Protein AF-A0AAV5F7C3-F1 (afdb_monomer_lite)

Sequence (88 aa):
MSQPNGPATAVDMVVDYFKYDYEFAEPPRVTSLQNTVPLPTFSDFGDDVYFVADQRGYESVVYYIAGQYLKTDKSGKIVDPRLQLNKV

pLDDT: mean 94.37, std 10.1, range [47.56, 98.62]

Structure (mmCIF, N/CA/C/O backbone):
data_AF-A0AAV5F7C3-F1
#
_entry.id   AF-A0AAV5F7C3-F1
#
loop_
_atom_site.group_PDB
_atom_site.id
_atom_site.type_symbol
_atom_site.label_atom_id
_atom_site.label_alt_id
_atom_site.label_comp_id
_atom_site.label_asym_id
_atom_site.label_entity_id
_atom_site.label_seq_id
_atom_site.pdbx_PDB_ins_code
_atom_site.Cartn_x
_atom_site.Cartn_y
_atom_site.Cartn_z
_atom_site.occupancy
_atom_site.B_iso_or_equiv
_atom_site.auth_seq_id
_atom_site.auth_comp_id
_atom_site.auth_asym_id
_atom_site.auth_atom_id
_atom_site.pdbx_PDB_model_num
ATOM 1 N N . MET A 1 1 ? 3.757 -2.691 -33.757 1.00 47.56 1 MET A N 1
ATOM 2 C CA . MET A 1 1 ? 4.249 -1.358 -34.167 1.00 47.56 1 MET A CA 1
ATOM 3 C C . MET A 1 1 ? 5.098 -0.834 -33.021 1.00 47.56 1 MET A C 1
ATOM 5 O O . MET A 1 1 ? 4.560 -0.684 -31.933 1.00 47.56 1 MET A O 1
ATOM 9 N N . SER A 1 2 ? 6.407 -0.675 -33.215 1.00 51.12 2 SER A N 1
ATOM 10 C CA . SER A 1 2 ? 7.323 -0.125 -32.206 1.00 51.12 2 SER A CA 1
ATOM 11 C C . SER A 1 2 ? 7.057 1.372 -32.027 1.00 51.12 2 SER A C 1
ATOM 13 O O . SER A 1 2 ? 6.957 2.093 -33.021 1.00 51.12 2 SER A O 1
ATOM 15 N N . GLN A 1 3 ? 6.916 1.847 -30.786 1.00 58.34 3 GLN A N 1
ATOM 16 C CA . GLN A 1 3 ? 6.893 3.288 -30.522 1.00 58.34 3 GLN A CA 1
ATOM 17 C C . GLN A 1 3 ? 8.263 3.888 -30.864 1.00 58.34 3 GLN A C 1
ATOM 19 O O . GLN A 1 3 ? 9.277 3.262 -30.566 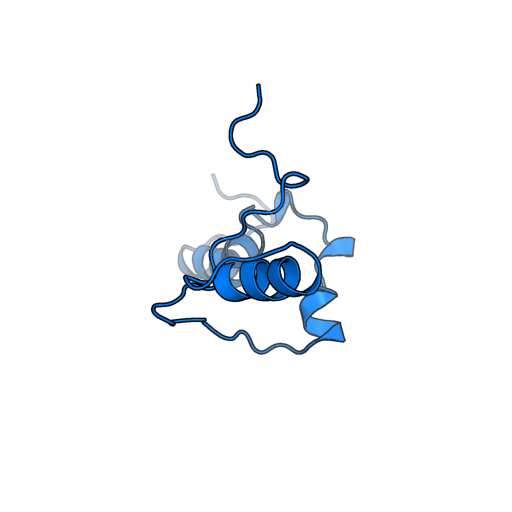1.00 58.34 3 GLN A O 1
ATOM 24 N N . PRO A 1 4 ? 8.321 5.088 -31.464 1.00 63.41 4 PRO A N 1
ATOM 25 C CA . PRO A 1 4 ? 9.577 5.639 -31.968 1.00 63.41 4 PRO A CA 1
ATOM 26 C C . PRO A 1 4 ? 10.584 6.030 -30.872 1.00 63.41 4 PRO A C 1
ATOM 28 O O . PRO A 1 4 ? 11.754 6.190 -31.193 1.00 63.41 4 PRO A O 1
ATOM 31 N N . ASN A 1 5 ? 10.164 6.142 -29.603 1.00 70.00 5 ASN A N 1
ATOM 32 C CA . ASN A 1 5 ? 10.985 6.674 -28.501 1.00 70.00 5 ASN A CA 1
ATOM 33 C C . ASN A 1 5 ? 10.918 5.835 -27.204 1.00 70.00 5 ASN A C 1
ATOM 35 O O . ASN A 1 5 ? 11.101 6.380 -26.120 1.00 70.00 5 ASN A O 1
ATOM 39 N N . GLY A 1 6 ? 10.602 4.539 -27.291 1.00 74.94 6 GLY A N 1
ATOM 40 C CA . GLY A 1 6 ? 10.492 3.645 -26.130 1.00 74.94 6 GLY A CA 1
ATOM 41 C C . GLY A 1 6 ? 11.356 2.388 -26.270 1.00 74.94 6 GLY A C 1
ATOM 42 O O . GLY A 1 6 ? 11.920 2.159 -27.345 1.00 74.94 6 GLY A O 1
ATOM 43 N N . PRO A 1 7 ? 11.456 1.559 -25.216 1.00 88.06 7 PRO A N 1
ATOM 44 C CA . PRO A 1 7 ? 12.142 0.271 -25.294 1.00 88.06 7 PRO A CA 1
ATOM 45 C C . PRO A 1 7 ? 11.593 -0.570 -26.455 1.00 88.06 7 PRO A C 1
ATOM 47 O O . PRO A 1 7 ? 10.380 -0.704 -26.630 1.00 88.06 7 PRO A O 1
ATOM 50 N N . ALA A 1 8 ? 12.493 -1.116 -27.276 1.00 86.50 8 ALA A N 1
ATOM 51 C CA . ALA A 1 8 ? 12.129 -1.777 -28.533 1.00 86.50 8 ALA A CA 1
ATOM 52 C C . ALA A 1 8 ? 12.293 -3.303 -28.492 1.00 86.50 8 ALA A C 1
ATOM 54 O O . ALA A 1 8 ? 11.616 -4.012 -29.240 1.00 86.50 8 ALA A O 1
ATOM 55 N N . THR A 1 9 ? 13.180 -3.822 -27.637 1.00 94.25 9 THR A N 1
ATOM 56 C CA . THR A 1 9 ? 13.375 -5.267 -27.465 1.00 94.25 9 THR A CA 1
ATOM 57 C C . THR A 1 9 ? 12.571 -5.794 -26.280 1.00 94.25 9 THR A C 1
ATOM 59 O O . THR A 1 9 ? 12.219 -5.048 -25.370 1.00 94.25 9 THR A O 1
ATOM 62 N N . ALA A 1 10 ? 12.290 -7.101 -26.259 1.00 96.19 10 ALA A N 1
ATOM 63 C CA . ALA A 1 10 ? 11.604 -7.733 -25.128 1.00 96.19 10 ALA A CA 1
ATOM 64 C C . ALA A 1 10 ? 12.356 -7.543 -23.800 1.00 96.19 10 ALA A C 1
ATOM 66 O O . ALA A 1 10 ? 11.725 -7.351 -22.763 1.00 96.19 10 ALA A O 1
ATOM 67 N N . VAL A 1 11 ? 13.693 -7.559 -23.847 1.00 97.12 11 VAL A N 1
ATOM 68 C CA . VAL A 1 11 ? 14.545 -7.323 -22.675 1.00 97.12 11 VAL A CA 1
ATOM 69 C C . VAL A 1 11 ? 14.433 -5.873 -22.216 1.00 97.12 11 VAL A C 1
ATOM 71 O O . VAL A 1 11 ? 14.201 -5.633 -21.036 1.00 97.12 11 VAL A O 1
ATOM 74 N N . ASP A 1 12 ? 14.520 -4.909 -23.133 1.00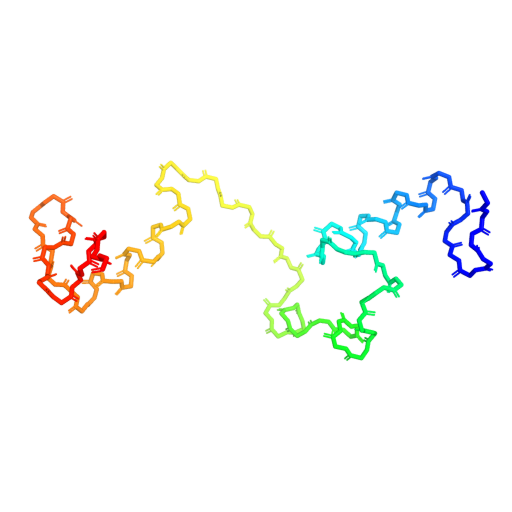 96.31 12 ASP A N 1
ATOM 75 C CA . ASP A 1 12 ? 14.402 -3.495 -22.762 1.00 96.31 12 ASP A CA 1
ATOM 76 C C . ASP A 1 12 ? 13.016 -3.187 -22.193 1.00 96.31 12 ASP A C 1
ATOM 78 O O . ASP A 1 12 ? 12.906 -2.449 -21.222 1.00 96.31 12 ASP A O 1
ATOM 82 N N . MET A 1 13 ? 11.960 -3.789 -22.752 1.00 96.44 13 MET A N 1
ATOM 83 C CA . MET A 1 13 ? 10.593 -3.587 -22.269 1.00 96.44 13 MET A CA 1
ATOM 84 C C . MET A 1 13 ? 10.392 -4.129 -20.852 1.00 96.44 13 MET A C 1
ATOM 86 O O . MET A 1 13 ? 9.746 -3.465 -20.051 1.00 96.44 13 MET A O 1
ATOM 90 N N . VAL A 1 14 ? 10.935 -5.305 -20.507 1.00 98.00 14 VAL A N 1
ATOM 91 C CA . VAL A 1 14 ? 10.789 -5.836 -19.136 1.00 98.00 14 VAL A CA 1
ATOM 92 C C . VAL A 1 14 ? 11.659 -5.081 -18.129 1.00 98.00 14 VAL A C 1
ATOM 94 O O . VAL A 1 14 ? 11.264 -4.936 -16.975 1.00 98.00 14 VAL A O 1
ATOM 97 N N . VAL A 1 15 ? 12.815 -4.560 -18.554 1.00 97.94 15 VAL A N 1
ATOM 98 C CA . VAL A 1 15 ? 13.641 -3.680 -17.715 1.00 97.94 15 VAL A CA 1
ATOM 99 C C . VAL A 1 15 ? 12.932 -2.347 -17.469 1.00 97.94 15 VAL A C 1
ATOM 101 O O . VAL A 1 15 ? 12.889 -1.905 -16.326 1.00 97.94 15 VAL A O 1
ATOM 104 N N . ASP A 1 16 ? 12.349 -1.730 -18.499 1.00 97.50 16 ASP A N 1
ATOM 105 C CA . ASP A 1 16 ? 11.550 -0.501 -18.376 1.00 97.50 16 ASP A CA 1
ATOM 106 C C . ASP A 1 16 ? 10.340 -0.721 -17.456 1.00 97.50 16 ASP A C 1
ATOM 108 O O . ASP A 1 16 ? 10.154 0.019 -16.492 1.00 97.50 16 ASP A O 1
ATOM 112 N N . TYR A 1 17 ? 9.620 -1.831 -17.658 1.00 97.38 17 TYR A N 1
ATOM 113 C CA . TYR A 1 17 ? 8.493 -2.233 -16.816 1.00 97.38 17 TYR A CA 1
ATOM 114 C C . TYR A 1 17 ? 8.893 -2.405 -15.347 1.00 97.38 17 TYR A C 1
ATOM 116 O O . TYR A 1 17 ? 8.239 -1.877 -14.454 1.00 97.38 17 TYR A O 1
ATOM 124 N N . PHE A 1 18 ? 9.980 -3.129 -15.065 1.00 98.31 18 PHE A N 1
ATOM 125 C CA . PHE A 1 18 ? 10.444 -3.324 -13.689 1.00 98.31 18 PHE A CA 1
ATOM 126 C C . PHE A 1 18 ? 10.875 -2.008 -13.025 1.00 98.31 18 PHE A C 1
ATOM 128 O O . PHE A 1 18 ? 10.684 -1.843 -11.824 1.00 98.31 18 PHE A O 1
ATOM 135 N N . LYS A 1 19 ? 11.452 -1.072 -13.786 1.00 97.81 19 LYS A N 1
ATOM 136 C CA . LYS A 1 19 ? 11.949 0.202 -13.247 1.00 97.81 19 LYS A CA 1
ATOM 137 C C . LYS A 1 19 ? 10.862 1.251 -13.035 1.00 97.81 19 LYS A C 1
ATOM 139 O O . LYS A 1 19 ? 11.058 2.120 -12.189 1.00 97.81 19 LYS A O 1
ATOM 144 N N . TYR A 1 20 ? 9.771 1.204 -13.796 1.00 97.38 20 TYR A N 1
ATOM 145 C CA . TYR A 1 20 ? 8.725 2.224 -13.750 1.00 97.38 20 TYR A CA 1
ATOM 146 C C . TYR A 1 20 ? 7.347 1.624 -13.480 1.00 97.38 20 TYR A C 1
ATOM 148 O O . TYR A 1 20 ? 6.770 1.900 -12.434 1.00 97.38 20 TYR A O 1
ATOM 156 N N . ASP A 1 21 ? 6.818 0.790 -14.373 1.00 98.06 21 ASP A N 1
ATOM 157 C CA . ASP A 1 21 ? 5.456 0.251 -14.267 1.00 98.06 21 ASP A CA 1
ATOM 158 C C . ASP A 1 21 ? 5.236 -0.564 -12.983 1.00 98.06 21 ASP A C 1
ATOM 160 O O . ASP A 1 21 ? 4.159 -0.511 -12.399 1.00 98.06 21 ASP A O 1
ATOM 164 N N . TYR A 1 22 ? 6.241 -1.307 -12.513 1.00 98.38 22 TYR A N 1
ATOM 165 C CA . TYR A 1 22 ? 6.142 -2.078 -11.271 1.00 98.38 22 TYR A CA 1
ATOM 166 C C . TYR A 1 22 ? 5.962 -1.187 -10.028 1.00 98.38 22 TYR A C 1
ATOM 168 O O . TYR A 1 22 ? 5.302 -1.606 -9.080 1.00 98.38 22 TYR A O 1
ATOM 176 N N . GLU A 1 23 ? 6.492 0.039 -10.055 1.00 98.25 23 GLU A N 1
ATOM 177 C CA . GLU A 1 23 ? 6.359 1.027 -8.975 1.00 98.25 23 GLU A CA 1
ATOM 178 C C . GLU A 1 23 ? 5.106 1.903 -9.153 1.00 98.25 23 GLU A C 1
ATOM 180 O O . GLU A 1 23 ? 4.362 2.145 -8.207 1.00 98.25 23 GLU A O 1
ATOM 185 N N . PHE A 1 24 ? 4.843 2.371 -10.378 1.00 98.00 24 PHE A N 1
ATOM 186 C CA . PHE A 1 24 ? 3.806 3.373 -10.659 1.00 98.00 24 PHE A CA 1
ATOM 187 C C . PHE A 1 24 ? 2.491 2.795 -11.196 1.00 98.00 24 PHE A C 1
ATOM 189 O O . PHE A 1 24 ? 1.529 3.540 -11.362 1.00 98.00 24 PHE A O 1
ATOM 196 N N . ALA A 1 25 ? 2.437 1.490 -11.480 1.00 98.31 25 ALA A N 1
ATOM 197 C CA . ALA A 1 25 ? 1.296 0.767 -12.055 1.00 98.31 25 ALA A CA 1
ATOM 198 C C . ALA A 1 25 ? 0.777 1.307 -13.409 1.00 98.31 25 ALA A C 1
ATOM 200 O O . ALA A 1 25 ? -0.264 0.864 -13.898 1.00 98.31 25 ALA A O 1
ATOM 201 N N . GLU A 1 26 ? 1.515 2.224 -14.039 1.00 97.50 26 GLU A N 1
ATOM 202 C CA . GLU A 1 26 ? 1.217 2.842 -15.329 1.00 97.50 26 GLU A CA 1
ATOM 203 C C . GLU A 1 26 ? 2.503 3.007 -16.158 1.00 97.50 26 GLU A C 1
ATOM 205 O O . GLU A 1 26 ? 3.585 3.195 -15.591 1.00 97.50 26 GLU A O 1
ATOM 210 N N . PRO A 1 27 ? 2.413 2.970 -17.502 1.00 96.06 27 PRO A N 1
ATOM 211 C CA . PRO A 1 27 ? 3.594 3.039 -18.354 1.00 96.06 27 PRO A CA 1
ATOM 212 C C . PRO A 1 27 ? 4.236 4.436 -18.347 1.00 96.06 27 PRO A C 1
ATOM 214 O O . PRO A 1 27 ? 3.511 5.434 -18.327 1.00 96.06 27 PRO A O 1
ATOM 217 N N . PRO A 1 28 ? 5.566 4.561 -18.539 1.00 95.75 28 PRO A N 1
ATOM 218 C CA . PRO A 1 28 ? 6.281 5.842 -18.480 1.00 95.75 28 PRO A CA 1
ATOM 219 C C . PRO A 1 28 ? 5.686 6.957 -19.344 1.00 95.75 28 PRO A C 1
ATOM 221 O O . PRO A 1 28 ? 5.730 8.129 -18.985 1.00 95.75 28 PRO A O 1
ATOM 224 N N . ARG A 1 29 ? 5.080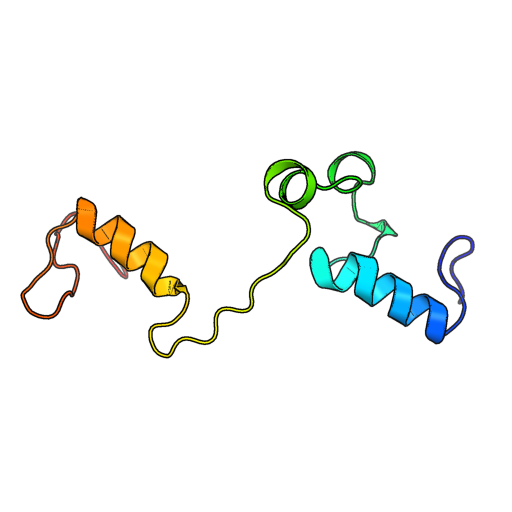 6.605 -20.483 1.00 94.38 29 ARG A N 1
ATOM 225 C CA . ARG A 1 29 ? 4.459 7.563 -21.414 1.00 94.38 29 ARG A CA 1
ATOM 226 C C . ARG A 1 29 ? 3.234 8.307 -20.861 1.00 94.38 29 ARG A C 1
ATOM 228 O O . ARG A 1 29 ? 2.803 9.259 -21.507 1.00 94.38 29 ARG A O 1
ATOM 235 N N . VAL A 1 30 ? 2.643 7.862 -19.748 1.00 96.44 30 VAL A N 1
ATOM 236 C CA . VAL A 1 30 ? 1.542 8.572 -19.064 1.00 96.44 30 VAL A CA 1
ATOM 237 C C . VAL A 1 30 ? 1.956 9.141 -17.702 1.00 96.44 30 VAL A C 1
ATOM 239 O O . VAL A 1 30 ? 1.178 9.861 -17.082 1.00 96.44 30 VAL A O 1
ATOM 242 N N . THR A 1 31 ? 3.194 8.893 -17.270 1.00 96.56 31 THR A N 1
ATOM 243 C CA . THR A 1 31 ? 3.712 9.286 -15.956 1.00 96.56 31 THR A CA 1
ATOM 244 C C . THR A 1 31 ? 4.495 10.601 -16.046 1.00 96.56 31 THR A C 1
ATOM 246 O O . THR A 1 31 ? 5.345 10.786 -16.915 1.00 96.56 31 THR A O 1
ATOM 249 N N . SER A 1 32 ? 4.229 11.549 -15.140 1.00 97.94 32 SER A N 1
ATOM 250 C CA . SER A 1 32 ? 4.908 12.857 -15.123 1.00 97.94 32 SER A CA 1
ATOM 251 C C . SER A 1 32 ? 6.365 12.742 -14.672 1.00 97.94 32 SER A C 1
ATOM 253 O O . SER A 1 32 ? 6.618 12.473 -13.500 1.00 97.94 32 SER A O 1
ATOM 255 N N . LEU A 1 33 ? 7.313 13.068 -15.558 1.00 97.62 33 LEU A N 1
ATOM 256 C CA . LEU A 1 33 ? 8.747 13.064 -15.243 1.00 97.62 33 LEU A CA 1
ATOM 257 C C . LEU A 1 33 ? 9.097 13.970 -14.050 1.00 97.62 33 LEU A C 1
ATOM 259 O O . LEU A 1 33 ? 9.858 13.569 -13.176 1.00 97.62 33 LEU A O 1
ATOM 263 N N . GLN A 1 34 ? 8.522 15.178 -13.996 1.00 98.44 34 GLN A N 1
ATOM 264 C CA . GLN A 1 34 ? 8.820 16.163 -12.948 1.00 98.44 34 GLN A CA 1
ATOM 265 C C . GLN A 1 34 ? 8.425 15.676 -11.547 1.00 98.44 34 GLN A C 1
ATOM 267 O O . GLN A 1 34 ? 9.033 16.096 -10.568 1.00 98.44 34 GLN A O 1
ATOM 272 N N . ASN A 1 35 ? 7.405 14.818 -11.448 1.00 98.12 35 ASN A N 1
ATOM 273 C CA . ASN A 1 35 ? 6.835 14.415 -10.162 1.00 98.12 35 ASN A CA 1
ATOM 274 C C . ASN A 1 35 ? 7.335 13.049 -9.672 1.00 98.12 35 ASN A C 1
ATOM 276 O O . ASN A 1 35 ? 7.014 12.673 -8.548 1.00 98.12 35 ASN A O 1
ATOM 280 N N . THR A 1 36 ? 8.072 12.297 -10.496 1.00 97.94 36 THR A N 1
ATOM 281 C CA . THR A 1 36 ? 8.499 10.927 -10.160 1.00 97.94 36 THR A CA 1
ATOM 282 C C . THR A 1 36 ? 10.001 10.681 -10.279 1.00 97.94 36 THR A C 1
ATOM 284 O O . THR A 1 36 ? 10.472 9.658 -9.785 1.00 97.94 36 THR A O 1
ATOM 287 N N . VAL A 1 37 ? 10.777 11.585 -10.894 1.00 97.25 37 VAL A N 1
ATOM 288 C CA . VAL A 1 37 ? 12.228 11.411 -11.073 1.00 97.25 37 VAL A CA 1
ATOM 289 C C . VAL A 1 37 ? 12.994 12.670 -10.624 1.00 97.25 37 VAL A C 1
ATOM 291 O O . VAL A 1 37 ? 13.106 13.619 -11.405 1.00 97.25 37 VAL A O 1
ATOM 294 N N . PRO A 1 38 ? 13.573 12.692 -9.402 1.00 97.88 38 PRO A N 1
ATOM 295 C CA . PRO A 1 38 ? 13.529 11.644 -8.371 1.00 97.88 38 PRO A CA 1
ATOM 296 C C . PRO A 1 38 ? 12.175 11.574 -7.642 1.00 97.88 38 PRO A C 1
ATOM 298 O O . PRO A 1 38 ? 11.402 12.531 -7.665 1.00 97.88 38 PRO A O 1
ATOM 301 N N . LEU A 1 39 ? 11.902 10.451 -6.969 1.00 98.25 39 LEU A N 1
ATOM 302 C CA . LEU A 1 39 ? 10.686 10.264 -6.176 1.00 98.25 39 LEU A CA 1
ATOM 303 C C . LEU A 1 39 ? 10.921 10.678 -4.709 1.00 98.25 39 LEU A C 1
ATOM 305 O O . LEU A 1 39 ? 11.810 10.100 -4.075 1.00 98.25 39 LEU A O 1
ATOM 309 N N . PRO A 1 40 ? 10.110 11.595 -4.140 1.00 98.25 40 PRO A N 1
ATOM 310 C CA . PRO A 1 40 ? 10.290 12.074 -2.768 1.00 98.25 40 PRO A CA 1
ATOM 311 C C . PRO A 1 40 ? 10.321 10.974 -1.702 1.00 98.25 40 PRO A C 1
ATOM 313 O O . PRO A 1 40 ? 11.111 11.039 -0.769 1.00 98.25 40 PRO A O 1
ATOM 316 N N . THR A 1 41 ? 9.510 9.920 -1.859 1.00 98.50 41 THR A N 1
ATOM 317 C CA . THR A 1 41 ? 9.491 8.776 -0.933 1.00 98.50 41 THR A CA 1
ATOM 318 C C . THR A 1 41 ? 10.884 8.184 -0.719 1.00 98.50 41 THR A C 1
ATOM 320 O O . THR A 1 41 ? 11.281 7.964 0.421 1.00 98.50 41 THR A O 1
ATOM 323 N N . PHE A 1 42 ? 11.641 7.967 -1.798 1.00 98.31 42 PHE A N 1
ATOM 324 C CA . PHE A 1 42 ? 12.981 7.389 -1.710 1.00 98.31 42 PHE A CA 1
ATOM 325 C C . PHE A 1 42 ? 14.033 8.442 -1.345 1.00 98.31 42 PHE A C 1
ATOM 327 O O . PHE A 1 42 ? 14.908 8.167 -0.527 1.00 98.31 42 PHE A O 1
ATOM 334 N N . SER A 1 43 ? 13.924 9.674 -1.867 1.00 98.19 43 SER A N 1
ATOM 335 C CA . SER A 1 43 ? 14.890 10.733 -1.531 1.00 98.19 43 SER A CA 1
ATOM 336 C C . SER A 1 43 ? 14.868 11.120 -0.055 1.00 98.19 43 SER A C 1
ATOM 338 O O . SER A 1 43 ? 15.909 11.483 0.493 1.00 98.19 43 SER A O 1
ATOM 340 N N . ASP A 1 44 ? 13.699 11.036 0.579 1.00 98.62 44 ASP A N 1
ATOM 341 C CA . ASP A 1 44 ? 13.495 11.522 1.941 1.00 98.62 44 ASP A CA 1
ATOM 342 C C . ASP A 1 44 ? 13.587 10.389 2.977 1.00 98.62 44 ASP A C 1
ATOM 344 O O . ASP A 1 44 ? 14.034 10.629 4.102 1.00 98.62 44 ASP A O 1
ATOM 348 N N . PHE A 1 45 ? 13.193 9.156 2.620 1.00 98.44 45 PHE A N 1
ATOM 349 C CA . PHE A 1 45 ? 13.120 8.019 3.554 1.00 98.44 45 PHE A CA 1
ATOM 350 C C . PHE A 1 45 ? 14.070 6.850 3.235 1.00 98.44 45 PHE A C 1
ATOM 352 O O . PHE A 1 45 ? 14.157 5.920 4.038 1.00 98.44 45 PHE A O 1
ATOM 359 N N . GLY A 1 46 ? 14.829 6.922 2.136 1.00 98.12 46 GLY A N 1
ATOM 360 C CA . GLY A 1 46 ? 15.812 5.918 1.716 1.00 98.12 46 GLY A CA 1
ATOM 361 C C . GLY A 1 46 ? 15.313 4.987 0.606 1.00 98.12 46 GLY A C 1
ATOM 362 O O . GLY A 1 46 ? 14.113 4.849 0.390 1.00 98.12 46 GLY A O 1
ATOM 363 N N . ASP A 1 47 ? 16.253 4.341 -0.090 1.00 98.25 47 ASP A N 1
ATOM 364 C CA . ASP A 1 47 ? 15.983 3.523 -1.287 1.00 98.25 47 ASP A CA 1
ATOM 365 C C . ASP A 1 47 ? 15.518 2.084 -0.978 1.00 98.25 47 ASP A C 1
ATOM 367 O O . ASP A 1 47 ? 15.024 1.381 -1.861 1.00 98.25 47 ASP A O 1
ATOM 371 N N . ASP A 1 48 ? 15.694 1.617 0.262 1.00 98.50 48 ASP A N 1
ATOM 372 C CA . ASP A 1 48 ? 15.349 0.249 0.648 1.00 98.50 48 ASP A CA 1
ATOM 373 C C . ASP A 1 48 ? 13.838 0.079 0.849 1.00 98.50 48 ASP A C 1
ATOM 375 O O . ASP A 1 48 ? 13.196 0.810 1.607 1.00 98.50 48 ASP A O 1
ATOM 379 N N . VAL A 1 49 ? 13.281 -0.977 0.255 1.00 98.31 49 VAL A N 1
ATOM 380 C CA . VAL A 1 49 ? 11.910 -1.431 0.514 1.00 98.31 49 VAL A CA 1
ATOM 381 C C . VAL A 1 49 ? 11.900 -2.659 1.421 1.00 98.31 49 VAL A C 1
ATOM 383 O O . VAL A 1 49 ? 12.720 -3.567 1.285 1.00 98.31 49 VAL A O 1
ATOM 386 N N . TYR A 1 50 ? 10.930 -2.722 2.335 1.00 98.38 50 TYR A N 1
ATOM 387 C CA . TYR A 1 50 ? 10.794 -3.817 3.299 1.00 98.38 50 TYR A CA 1
ATOM 388 C C . TYR A 1 50 ? 9.468 -4.551 3.093 1.00 98.38 50 TYR A C 1
ATOM 390 O O . TYR A 1 50 ? 8.390 -4.004 3.320 1.00 98.38 50 TYR A O 1
ATOM 398 N N . PHE A 1 51 ? 9.542 -5.817 2.680 1.00 98.56 51 PHE A N 1
ATOM 399 C CA . PHE A 1 51 ? 8.365 -6.658 2.470 1.00 98.56 51 PHE A CA 1
ATOM 400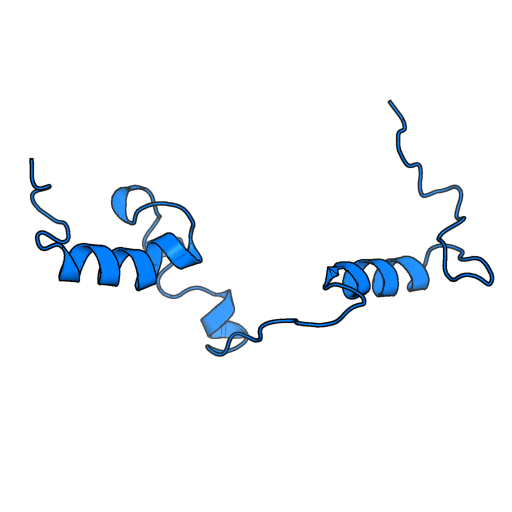 C C . PHE A 1 51 ? 7.794 -7.144 3.811 1.00 98.56 51 PHE A C 1
ATOM 402 O O . PHE A 1 51 ? 8.390 -7.982 4.492 1.00 98.56 51 PHE A O 1
ATOM 409 N N . VAL A 1 52 ? 6.628 -6.625 4.202 1.00 98.25 52 VAL A N 1
ATOM 410 C CA . VAL A 1 52 ? 5.949 -7.013 5.448 1.00 98.25 52 VAL A CA 1
ATOM 411 C C . VAL A 1 52 ? 5.263 -8.372 5.268 1.00 98.25 52 VAL A C 1
ATOM 413 O O . VAL A 1 52 ? 4.234 -8.474 4.607 1.00 98.25 52 VAL A O 1
ATOM 416 N N . ALA A 1 53 ? 5.815 -9.414 5.897 1.00 98.50 53 ALA A N 1
ATOM 417 C CA . ALA A 1 53 ? 5.312 -10.792 5.848 1.00 98.50 53 ALA A CA 1
ATOM 418 C C . ALA A 1 53 ? 4.884 -11.308 7.238 1.00 98.50 53 ALA A C 1
ATOM 420 O O . ALA A 1 53 ? 5.398 -12.311 7.733 1.00 98.50 53 ALA A O 1
ATOM 421 N N . ASP A 1 54 ? 3.960 -10.602 7.891 1.00 98.50 54 ASP A N 1
ATOM 422 C CA . ASP A 1 54 ? 3.479 -10.919 9.243 1.00 98.50 54 ASP A CA 1
ATOM 423 C C . ASP A 1 54 ? 2.028 -11.429 9.221 1.00 98.50 54 ASP A C 1
ATOM 425 O O . ASP A 1 54 ? 1.184 -10.876 8.518 1.00 98.50 54 ASP A O 1
ATOM 429 N N . GLN A 1 55 ? 1.715 -12.456 10.023 1.00 98.44 55 GLN A N 1
ATOM 430 C CA . GLN A 1 55 ? 0.371 -13.057 10.108 1.00 98.44 55 GLN A CA 1
ATOM 431 C C . GLN A 1 55 ? -0.712 -12.086 10.607 1.00 98.44 55 GLN A C 1
ATOM 433 O O . GLN A 1 55 ? -1.897 -12.345 10.423 1.00 98.44 55 GLN A O 1
ATOM 438 N N . ARG A 1 56 ? -0.324 -10.975 11.242 1.00 97.56 56 ARG A N 1
ATOM 439 C CA . ARG A 1 56 ? -1.240 -9.901 11.658 1.00 97.56 56 ARG A CA 1
ATOM 440 C C . ARG A 1 56 ? -1.674 -8.991 10.503 1.00 97.56 56 ARG A C 1
ATOM 442 O O . ARG A 1 56 ? -2.621 -8.234 10.690 1.00 97.56 56 ARG A O 1
ATOM 449 N N . GLY A 1 57 ? -0.961 -9.028 9.372 1.00 98.31 57 GLY A N 1
ATOM 450 C CA . GLY A 1 57 ? -1.170 -8.151 8.219 1.00 98.31 57 GLY A CA 1
ATOM 451 C C . GLY A 1 57 ? -0.623 -6.726 8.401 1.00 98.31 57 GLY A C 1
ATOM 452 O O . GLY A 1 57 ? -0.421 -6.249 9.526 1.00 98.31 57 GLY A O 1
ATOM 453 N N . TYR A 1 58 ? -0.348 -6.021 7.293 1.00 98.50 58 TYR A N 1
ATOM 454 C CA . TYR A 1 58 ? 0.154 -4.636 7.347 1.00 98.50 58 TYR A CA 1
ATOM 455 C C . TYR A 1 58 ? -0.927 -3.667 7.866 1.00 98.50 58 TYR A C 1
ATOM 457 O O . TYR A 1 58 ? -0.615 -2.642 8.477 1.00 98.50 58 TYR A O 1
ATOM 465 N N . GLU A 1 59 ? -2.208 -4.041 7.758 1.00 98.06 59 GLU A N 1
ATOM 466 C CA . GLU A 1 59 ? -3.336 -3.313 8.345 1.00 98.06 59 GLU A CA 1
ATOM 467 C C . GLU A 1 59 ? -3.234 -3.147 9.868 1.00 98.06 59 GLU A C 1
ATOM 469 O O . GLU A 1 59 ? -3.833 -2.226 10.431 1.00 98.06 59 GLU A O 1
ATOM 474 N N . SER A 1 60 ? -2.442 -3.983 10.548 1.00 97.94 60 SER A N 1
ATOM 475 C CA . SER A 1 60 ? -2.203 -3.877 11.989 1.00 97.94 60 SER A CA 1
ATOM 476 C C . SER A 1 60 ? -1.659 -2.503 12.410 1.00 97.94 60 SER A C 1
ATOM 478 O O . SER A 1 60 ? -1.972 -2.045 13.510 1.00 97.94 60 SER A O 1
ATOM 480 N N . VAL A 1 61 ? -0.938 -1.793 11.530 1.00 98.44 61 VAL A N 1
ATOM 481 C CA . VAL A 1 61 ? -0.490 -0.408 11.768 1.00 98.44 61 VAL A CA 1
ATOM 482 C C . VAL A 1 61 ? -1.681 0.545 11.907 1.00 98.44 61 VAL A C 1
ATOM 484 O O . VAL A 1 61 ? -1.714 1.369 12.823 1.00 98.44 61 VAL A O 1
ATOM 487 N N . VAL A 1 62 ? -2.698 0.407 11.052 1.00 98.25 62 VAL A N 1
ATOM 488 C CA . VAL A 1 62 ? -3.911 1.238 11.108 1.00 98.25 62 VAL A CA 1
ATOM 489 C C . VAL A 1 62 ? -4.717 0.927 12.369 1.00 98.25 62 VAL A C 1
ATOM 491 O O . VAL A 1 62 ? -5.142 1.850 13.065 1.00 98.25 62 VAL A O 1
ATOM 494 N N . TYR A 1 63 ? -4.877 -0.356 12.717 1.00 97.88 63 TYR A N 1
ATOM 495 C CA . TYR A 1 63 ? -5.541 -0.765 13.962 1.00 97.88 63 TYR A CA 1
ATOM 496 C C . TYR A 1 63 ? -4.815 -0.249 15.209 1.00 97.88 63 TYR A C 1
ATOM 498 O O . TYR A 1 63 ? -5.467 0.206 16.150 1.00 97.88 63 TYR A O 1
ATOM 506 N N . TYR A 1 64 ? -3.480 -0.269 15.207 1.00 97.44 64 TYR A N 1
ATOM 507 C CA . TYR A 1 64 ? -2.674 0.279 16.294 1.00 97.44 64 TYR A CA 1
ATOM 508 C C . TYR A 1 64 ? -2.940 1.775 16.500 1.00 97.44 64 TYR A C 1
ATOM 510 O O . TYR A 1 64 ? -3.200 2.193 17.630 1.00 97.44 64 TYR A O 1
ATOM 518 N N . ILE A 1 65 ? -2.933 2.567 15.419 1.00 98.44 65 ILE A N 1
ATOM 519 C CA . ILE A 1 65 ? -3.216 4.011 15.464 1.00 98.44 65 ILE A CA 1
ATOM 520 C C . ILE A 1 65 ? -4.657 4.264 15.922 1.00 98.44 65 ILE A C 1
ATOM 522 O O . ILE A 1 65 ? -4.889 5.094 16.800 1.00 98.44 65 ILE A O 1
ATOM 526 N N . ALA 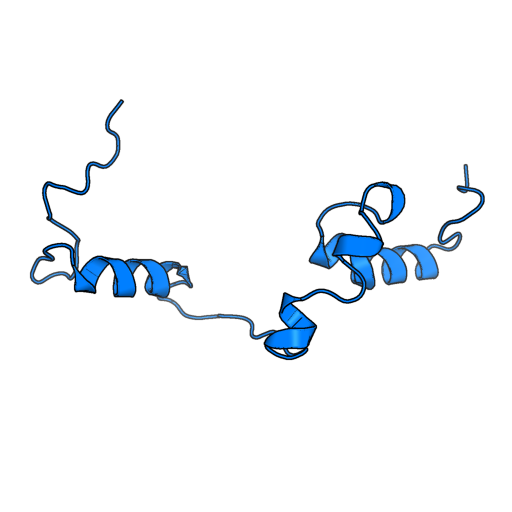A 1 66 ? -5.631 3.530 15.375 1.00 98.25 66 ALA A N 1
ATOM 527 C CA . ALA A 1 66 ? -7.039 3.659 15.746 1.00 98.25 66 ALA A CA 1
ATOM 528 C C . ALA A 1 66 ? -7.276 3.386 17.243 1.00 98.25 66 ALA A C 1
ATOM 530 O O . ALA A 1 66 ? -8.001 4.130 17.907 1.00 98.25 66 ALA A O 1
ATOM 531 N N . GLY A 1 67 ? -6.611 2.369 17.799 1.00 97.38 67 GLY A N 1
ATOM 532 C CA . GLY A 1 67 ? -6.676 2.024 19.220 1.00 97.38 67 GLY A CA 1
ATOM 533 C C . GLY A 1 67 ? -6.083 3.072 20.171 1.00 97.38 67 GLY A C 1
ATOM 534 O O . GLY A 1 67 ? -6.314 2.976 21.373 1.00 97.38 67 GLY A O 1
ATOM 535 N N . GLN A 1 68 ? -5.364 4.086 19.668 1.00 97.88 68 GLN A N 1
ATOM 536 C CA . GLN A 1 68 ? -4.849 5.180 20.505 1.00 97.88 68 GLN A CA 1
ATOM 537 C C . GLN A 1 68 ? -5.937 6.181 20.914 1.00 97.88 68 GLN A C 1
ATOM 539 O O . GLN A 1 68 ? -5.768 6.900 21.897 1.00 97.88 68 GLN A O 1
ATOM 544 N N . TYR A 1 69 ? -7.042 6.262 20.164 1.00 98.06 69 TYR A N 1
ATOM 545 C CA . TYR A 1 69 ? -8.086 7.265 20.404 1.00 98.06 69 TYR A CA 1
ATOM 546 C C . TYR A 1 69 ? -9.517 6.727 20.344 1.00 98.06 69 TYR A C 1
ATOM 548 O O . TYR A 1 69 ? -10.424 7.414 20.819 1.00 98.06 69 TYR A O 1
ATOM 556 N N . LEU A 1 70 ? -9.748 5.536 19.785 1.00 98.62 70 LEU A N 1
ATOM 557 C CA . LEU A 1 70 ? -11.042 4.857 19.802 1.00 98.62 70 LEU A CA 1
ATOM 558 C C . LEU A 1 70 ? -11.083 3.817 20.919 1.00 98.62 70 LEU A C 1
ATOM 560 O O . LEU A 1 70 ? -10.146 3.044 21.107 1.00 98.62 70 LEU A O 1
ATOM 564 N N . LYS A 1 71 ? -12.205 3.758 21.637 1.00 98.31 71 LYS A N 1
ATOM 565 C CA . LYS A 1 71 ? -12.435 2.732 22.653 1.00 98.31 71 LYS A CA 1
ATOM 566 C C . LYS A 1 71 ? -12.387 1.325 22.043 1.00 98.31 71 LYS A C 1
ATOM 568 O O . LYS A 1 71 ? -13.127 1.018 21.105 1.00 98.31 71 LYS A O 1
ATOM 573 N N . THR A 1 72 ? -11.585 0.455 22.647 1.00 98.19 72 THR A N 1
ATOM 574 C CA . THR A 1 72 ? -11.498 -0.976 22.333 1.00 98.19 72 THR A CA 1
ATOM 575 C C . THR A 1 72 ? -12.038 -1.832 23.480 1.00 98.19 72 THR A C 1
ATOM 577 O O . THR A 1 72 ? -12.146 -1.382 24.625 1.00 98.19 72 THR A O 1
ATOM 580 N N . ASP A 1 73 ? -12.441 -3.063 23.170 1.00 96.88 73 ASP A N 1
ATOM 581 C CA . ASP A 1 73 ? -12.808 -4.067 24.170 1.00 96.88 73 ASP A CA 1
ATOM 582 C C . ASP A 1 73 ? -11.616 -4.969 24.559 1.00 96.88 73 ASP A C 1
ATOM 584 O O . ASP A 1 73 ? -10.496 -4.808 24.074 1.00 96.88 73 ASP A O 1
ATOM 588 N N . LYS A 1 74 ? -11.853 -5.952 25.440 1.00 94.44 74 LYS A N 1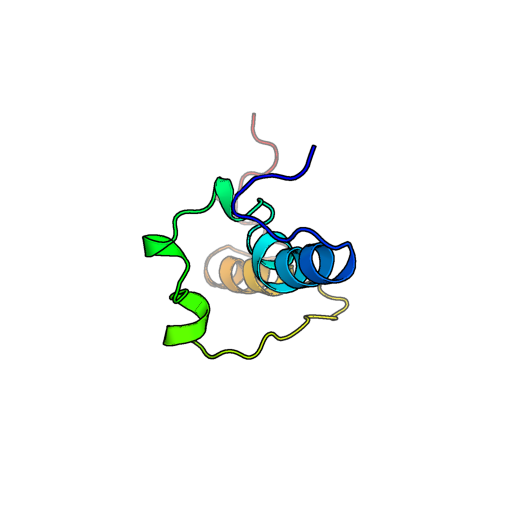
ATOM 589 C CA . LYS A 1 74 ? -10.820 -6.904 25.894 1.00 94.44 74 LYS A CA 1
ATOM 590 C C . LYS A 1 74 ? -10.260 -7.796 24.776 1.00 94.44 74 LYS A C 1
ATOM 592 O O . LYS A 1 74 ? -9.202 -8.382 24.969 1.00 94.44 74 LYS A O 1
ATOM 597 N N . SER A 1 75 ? -10.968 -7.929 23.653 1.00 92.69 75 SER A N 1
ATOM 598 C CA . SER A 1 75 ? -10.511 -8.679 22.478 1.00 92.69 75 SER A CA 1
ATOM 599 C C . SER A 1 75 ? -9.661 -7.830 21.527 1.00 92.69 75 SER A C 1
ATOM 601 O O . SER A 1 75 ? -9.132 -8.354 20.552 1.00 92.69 75 SER A O 1
ATOM 603 N N . GLY A 1 76 ? -9.519 -6.526 21.800 1.00 90.75 76 GLY A N 1
ATOM 604 C CA . GLY A 1 76 ? -8.831 -5.576 20.928 1.00 90.75 76 GLY A CA 1
ATOM 605 C C . GLY A 1 76 ? -9.710 -5.032 19.799 1.00 90.75 76 GLY A C 1
ATOM 606 O O . GLY A 1 76 ? -9.236 -4.241 18.985 1.00 90.75 76 GLY A O 1
ATOM 607 N N . LYS A 1 77 ? -10.996 -5.404 19.745 1.00 96.94 77 LYS A N 1
ATOM 608 C CA . LYS A 1 77 ? -11.927 -4.892 18.737 1.00 96.94 77 LYS A CA 1
ATOM 609 C C . LYS A 1 77 ? -12.337 -3.463 19.080 1.00 96.94 77 LYS A C 1
ATOM 611 O O . LYS A 1 77 ? -12.643 -3.150 20.231 1.00 96.94 77 LYS A O 1
ATOM 616 N N . ILE A 1 78 ? -12.386 -2.599 18.068 1.00 98.44 78 ILE A N 1
ATOM 617 C CA . ILE A 1 78 ? -12.897 -1.233 18.215 1.00 98.44 78 ILE A CA 1
ATOM 618 C C . ILE A 1 78 ? -14.414 -1.295 18.444 1.00 98.44 78 ILE A C 1
ATOM 620 O O . ILE A 1 78 ? -15.151 -1.845 17.626 1.00 98.44 78 ILE A O 1
ATOM 624 N N . VAL A 1 79 ? -14.867 -0.728 19.563 1.00 98.12 79 VAL A N 1
ATOM 625 C CA . VAL A 1 79 ? -16.283 -0.653 19.979 1.00 98.12 79 VAL A CA 1
ATOM 626 C C . VAL A 1 79 ? -16.751 0.792 20.162 1.00 98.12 79 VAL A C 1
ATOM 628 O O . VAL A 1 79 ? -17.822 1.051 20.711 1.00 98.12 79 VAL A O 1
ATOM 631 N N . ASP A 1 80 ? -15.924 1.748 19.748 1.00 98.44 80 ASP A N 1
ATOM 632 C CA . ASP A 1 80 ? -16.225 3.165 19.842 1.00 98.44 80 ASP A CA 1
ATOM 633 C C . ASP A 1 80 ? -17.391 3.541 18.914 1.00 98.44 80 ASP A C 1
ATOM 635 O O . ASP A 1 80 ? -17.291 3.327 17.705 1.00 98.44 80 ASP A O 1
ATOM 639 N N . PRO A 1 81 ? -18.479 4.142 19.429 1.00 97.62 81 PRO A N 1
ATOM 640 C CA . PRO A 1 81 ? -19.643 4.482 18.617 1.00 97.62 81 PRO A CA 1
ATOM 641 C C . PRO A 1 81 ? -19.360 5.585 17.589 1.00 97.62 81 PRO A C 1
ATOM 643 O O . PRO A 1 81 ? -20.201 5.842 16.732 1.00 97.62 81 PRO A O 1
ATOM 646 N N . ARG A 1 82 ? -18.205 6.261 17.640 1.00 97.94 82 ARG A N 1
ATOM 647 C CA . ARG A 1 82 ? -17.799 7.199 16.583 1.00 97.94 82 ARG A CA 1
ATOM 648 C C . ARG A 1 82 ? -17.410 6.477 15.292 1.00 97.94 82 ARG A C 1
ATOM 650 O O . ARG A 1 82 ? -17.565 7.056 14.221 1.00 97.94 82 ARG A O 1
ATOM 657 N N . LEU A 1 83 ? -16.942 5.229 15.377 1.00 97.75 83 LEU A N 1
ATOM 658 C CA . LEU A 1 83 ? -16.634 4.411 14.207 1.00 97.75 83 LEU A CA 1
ATOM 659 C C . LEU A 1 83 ? -17.881 3.631 13.778 1.00 97.75 83 LEU A C 1
ATOM 661 O O . LEU A 1 83 ? -18.292 2.673 14.427 1.00 97.75 83 LEU A O 1
ATOM 665 N N . GLN A 1 84 ? -18.478 4.046 12.664 1.00 96.88 84 GLN A N 1
ATOM 666 C CA . GLN A 1 84 ? -19.673 3.428 12.092 1.00 96.88 84 GLN A CA 1
ATOM 667 C C . GLN A 1 84 ? -19.290 2.667 10.823 1.00 96.88 84 GLN A C 1
ATOM 669 O O . GLN A 1 84 ? -18.996 3.274 9.797 1.00 96.88 84 GLN A O 1
ATOM 674 N N . LEU A 1 85 ? -19.280 1.338 10.895 1.00 96.56 85 LEU A N 1
ATOM 675 C CA . LEU A 1 85 ? -19.046 0.481 9.732 1.00 96.56 85 LEU A CA 1
ATOM 676 C C . LEU A 1 85 ? -20.372 0.202 9.014 1.00 96.56 85 LEU A C 1
ATOM 678 O O . LEU A 1 85 ? -21.407 0.080 9.667 1.00 96.56 85 LEU A O 1
ATOM 682 N N . ASN A 1 86 ? -20.336 0.052 7.686 1.00 95.31 86 ASN A N 1
ATOM 683 C CA . ASN A 1 86 ? -21.497 -0.303 6.850 1.00 95.31 86 ASN A CA 1
ATOM 684 C C . ASN A 1 86 ? -22.700 0.644 6.977 1.00 95.31 86 ASN A C 1
ATOM 686 O O . ASN A 1 86 ? -23.843 0.241 6.757 1.00 95.31 86 ASN A O 1
ATOM 690 N N . LYS A 1 87 ? -22.457 1.903 7.343 1.00 89.62 87 LYS A N 1
ATOM 691 C CA . LYS A 1 87 ? -23.497 2.923 7.328 1.00 89.62 87 LYS A CA 1
ATOM 692 C C . LYS A 1 87 ? -23.671 3.419 5.889 1.00 89.62 87 LYS A C 1
ATOM 694 O O . LYS A 1 87 ? -22.722 3.957 5.324 1.00 89.62 87 LYS A O 1
ATOM 699 N N . VAL A 1 88 ? -24.857 3.184 5.327 1.00 68.94 88 VAL A N 1
ATOM 700 C CA . VAL A 1 88 ? -25.321 3.707 4.027 1.00 68.94 88 VAL A CA 1
ATOM 701 C C . VAL A 1 88 ? -25.977 5.066 4.232 1.00 68.94 88 VAL A C 1
ATOM 703 O O . VAL A 1 88 ? -26.662 5.225 5.271 1.00 68.94 88 VAL A O 1
#

Secondary structure (DSSP, 8-state):
---TTS--SHHHHHHHIIIIIHHHSS-GGGS-HHHHSS-HHHHHH-S-------TT-TTHHHHHHHTTTS-B-TTS-B--TT--SS--

Radius of gyration: 21.01 Å; chains: 1; bounding box: 41×29×60 Å

Organism: NCBI:txid191504

Foldseek 3Di:
DDDPPAQDDPVRVVVQCVVDCVVPVDHPVVDDCVDVVPDCCCVPPHDDDDDDDDPVDPCVVVLVVCVVPFDADPVSDGPRPVDDPPDD

InterPro domains:
  IPR036188 FAD/NAD(P)-binding domain superfamily [G3DSA:3.50.50.60] (40-87)